Protein AF-A0A0E9LWT9-F1 (afdb_monomer)

Foldseek 3Di:
DQDPPPGDDPVCVVVDPDDDDDADPPPPDDDPPDDDPVVVVVVVVVVVVVVVVVVD

Secondary structure (DSSP, 8-state):
--BTTTBS-GGGGGG-S----PPPSSTTS---S---HHHHHHHHHHHHHHHHHH--

pLDDT: mean 91.24, std 7.15, range [56.09, 98.06]

Solvent-accessible surface area (backbone atoms only — not comparable to full-atom values): 3863 Å² total; per-residue (Å²): 134,40,51,88,90,70,42,67,55,74,90,55,52,84,78,59,89,75,90,84,80,85,80,71,81,64,77,96,54,95,68,76,95,69,73,59,53,67,60,53,49,50,52,52,53,50,49,53,55,52,52,56,65,74,74,106

Mean predicted aligned error: 4.2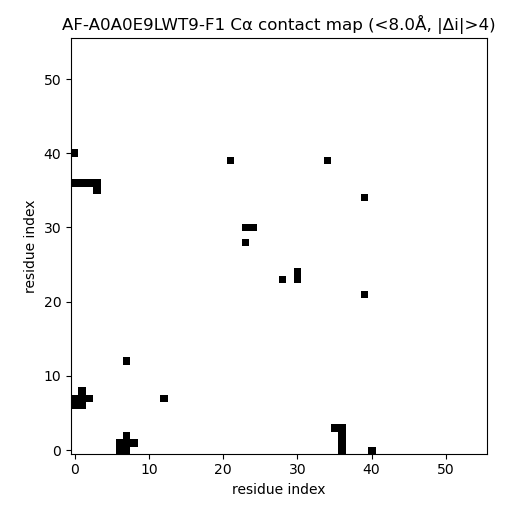6 Å

Sequence (56 aa):
MGNEGNGIRAENAPFITHKITIPTFPAGTPTSESLNVGVAAAIVCAEFRRSENYSR

Radius of gyration: 13.53 Å; Cα contacts (8 Å, |Δi|>4): 18; chains: 1; bounding box: 28×23×36 Å

Organism: NCBI:txid1236989

InterPro domains:
  IPR029026 tRNA (guanine-N1-)-methyltransferase, N-terminal [G3DSA:3.40.1280.10] (1-56)
  IPR029028 Alpha/beta knot methyltransferases [SSF75217] (1-53)

Structure (mmCIF, N/CA/C/O backbone):
data_AF-A0A0E9LWT9-F1
#
_entry.id   AF-A0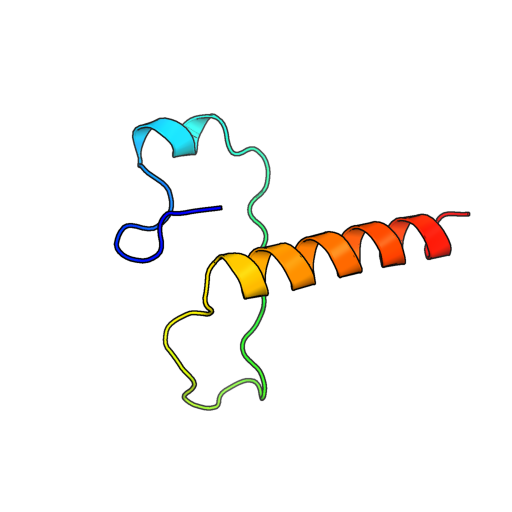A0E9LWT9-F1
#
loop_
_atom_site.group_PDB
_atom_site.id
_atom_site.type_symbol
_atom_site.label_atom_id
_atom_site.label_alt_id
_atom_site.label_comp_id
_atom_site.label_asym_id
_atom_site.label_entity_id
_atom_site.label_seq_id
_atom_site.pdbx_PDB_ins_code
_atom_site.Cartn_x
_atom_site.Cartn_y
_atom_site.Cartn_z
_atom_site.occupancy
_atom_site.B_iso_or_equiv
_atom_site.auth_seq_id
_atom_site.auth_comp_id
_atom_site.auth_asym_id
_atom_site.auth_atom_id
_atom_site.pdbx_PDB_model_num
ATOM 1 N N . MET A 1 1 ? -2.010 -4.860 1.565 1.00 92.50 1 MET A N 1
ATOM 2 C CA . MET A 1 1 ? -0.870 -4.965 0.629 1.00 92.50 1 MET A CA 1
ATOM 3 C C . MET A 1 1 ? -1.232 -5.957 -0.460 1.00 92.50 1 MET A C 1
ATOM 5 O O . MET A 1 1 ? -1.965 -6.895 -0.171 1.00 92.50 1 MET A O 1
ATOM 9 N N . GLY A 1 2 ? -0.808 -5.713 -1.696 1.00 92.62 2 GLY A N 1
ATOM 10 C CA . GLY A 1 2 ? -1.056 -6.622 -2.814 1.00 92.62 2 GLY A CA 1
ATOM 11 C C . GLY A 1 2 ? 0.003 -7.716 -2.922 1.00 92.62 2 GLY A C 1
ATOM 12 O O . GLY A 1 2 ? 1.072 -7.584 -2.340 1.00 92.62 2 GLY A O 1
ATOM 13 N N . ASN A 1 3 ? -0.285 -8.766 -3.684 1.00 92.62 3 ASN A N 1
ATOM 14 C CA . ASN A 1 3 ? 0.736 -9.720 -4.117 1.00 92.62 3 ASN A CA 1
ATOM 15 C C . ASN A 1 3 ? 1.715 -9.04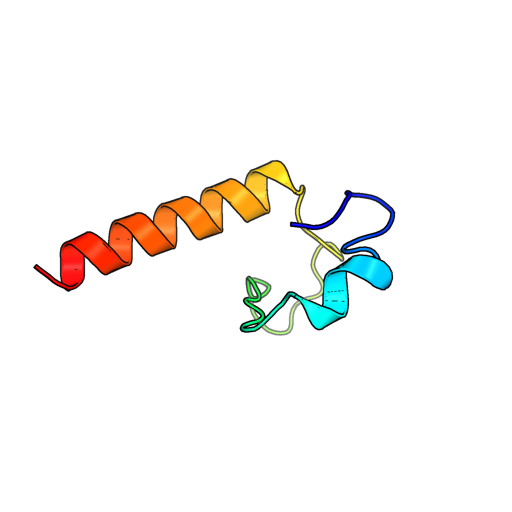4 -5.097 1.00 92.62 3 ASN A C 1
ATOM 17 O O . ASN A 1 3 ? 1.307 -8.179 -5.866 1.00 92.62 3 ASN A O 1
ATOM 21 N N . GLU A 1 4 ? 2.976 -9.467 -5.107 1.00 89.38 4 GLU A N 1
ATOM 22 C CA . GLU A 1 4 ? 4.061 -8.858 -5.884 1.00 89.38 4 GLU A CA 1
ATOM 23 C C . GLU A 1 4 ? 3.800 -8.828 -7.395 1.00 89.38 4 GLU A C 1
ATOM 25 O O . GLU A 1 4 ? 4.205 -7.877 -8.053 1.00 89.38 4 GLU A O 1
ATOM 30 N N . GLY A 1 5 ? 3.113 -9.834 -7.947 1.00 86.56 5 GLY A N 1
ATOM 31 C CA . GLY A 1 5 ? 2.825 -9.897 -9.384 1.00 86.56 5 GLY A CA 1
ATOM 32 C C . GLY A 1 5 ? 1.459 -9.335 -9.778 1.00 86.56 5 GLY A C 1
ATOM 33 O O . GLY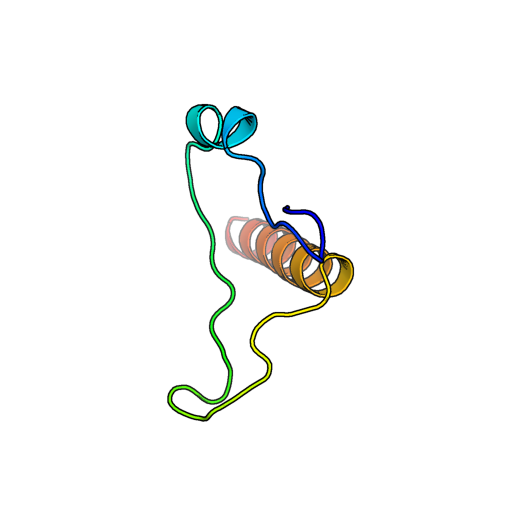 A 1 5 ? 1.291 -8.850 -10.889 1.00 86.56 5 GLY A O 1
ATOM 34 N N . ASN A 1 6 ? 0.473 -9.410 -8.880 1.00 90.69 6 ASN A N 1
ATOM 35 C CA . ASN A 1 6 ? -0.933 -9.138 -9.215 1.00 90.69 6 ASN A CA 1
ATOM 36 C C . ASN A 1 6 ? -1.551 -7.975 -8.429 1.00 90.69 6 ASN A C 1
ATOM 38 O O . ASN A 1 6 ? -2.730 -7.668 -8.599 1.00 90.69 6 ASN A O 1
ATOM 42 N N . GLY A 1 7 ? -0.791 -7.348 -7.532 1.00 92.81 7 GLY A N 1
ATOM 43 C CA . GLY A 1 7 ? -1.290 -6.280 -6.681 1.00 92.81 7 GLY A CA 1
ATOM 44 C C . GLY A 1 7 ? -2.449 -6.731 -5.787 1.00 92.81 7 GLY A C 1
ATOM 45 O O . GLY A 1 7 ? -2.516 -7.875 -5.324 1.00 92.81 7 GLY A O 1
ATOM 46 N N . ILE A 1 8 ? -3.341 -5.793 -5.465 1.00 95.12 8 ILE A N 1
ATOM 47 C CA . ILE A 1 8 ? -4.532 -6.076 -4.660 1.00 95.12 8 ILE A CA 1
ATOM 48 C C . ILE A 1 8 ? -5.625 -6.638 -5.572 1.00 95.12 8 ILE A C 1
ATOM 50 O O . ILE A 1 8 ? -5.999 -6.002 -6.554 1.00 95.12 8 ILE A O 1
ATOM 54 N N . ARG A 1 9 ? -6.164 -7.811 -5.218 1.00 95.75 9 ARG A N 1
ATOM 55 C CA . ARG A 1 9 ? -7.263 -8.449 -5.959 1.00 95.75 9 ARG A CA 1
ATOM 56 C C . ARG A 1 9 ? -8.508 -7.561 -5.989 1.00 95.75 9 ARG A C 1
ATOM 58 O O . ARG A 1 9 ? -8.843 -6.928 -4.988 1.00 95.75 9 ARG A O 1
ATOM 65 N N . ALA A 1 10 ? -9.226 -7.580 -7.112 1.00 95.75 10 ALA A N 1
ATOM 66 C CA . ALA A 1 10 ? -10.444 -6.792 -7.308 1.00 95.75 10 ALA A CA 1
ATOM 67 C C . ALA A 1 10 ? -11.529 -7.097 -6.261 1.00 95.75 10 ALA A C 1
ATOM 69 O O . ALA A 1 10 ? -12.180 -6.177 -5.778 1.00 95.75 10 ALA A O 1
ATOM 70 N N . GLU A 1 11 ? -11.657 -8.359 -5.841 1.00 96.94 11 GLU A N 1
ATOM 71 C CA . GLU A 1 11 ? -12.573 -8.791 -4.773 1.00 96.94 11 GLU A CA 1
ATOM 72 C C . GLU A 1 11 ? -12.311 -8.098 -3.425 1.00 96.94 11 GLU A C 1
ATOM 74 O O . GLU A 1 11 ? -13.233 -7.922 -2.635 1.00 96.94 11 GLU A O 1
ATOM 79 N N . ASN A 1 12 ? -11.074 -7.646 -3.186 1.00 95.56 12 ASN A N 1
ATOM 80 C CA . ASN A 1 12 ? -10.692 -6.962 -1.955 1.00 95.56 12 ASN A CA 1
ATOM 81 C C . ASN A 1 12 ? -10.858 -5.439 -2.042 1.00 95.56 12 ASN A C 1
ATOM 83 O O . ASN A 1 12 ? -10.863 -4.769 -1.012 1.00 95.56 12 ASN A O 1
ATOM 87 N N . ALA A 1 13 ? -10.994 -4.877 -3.249 1.00 94.12 13 ALA A N 1
ATOM 88 C CA . ALA A 1 13 ? -11.094 -3.435 -3.459 1.00 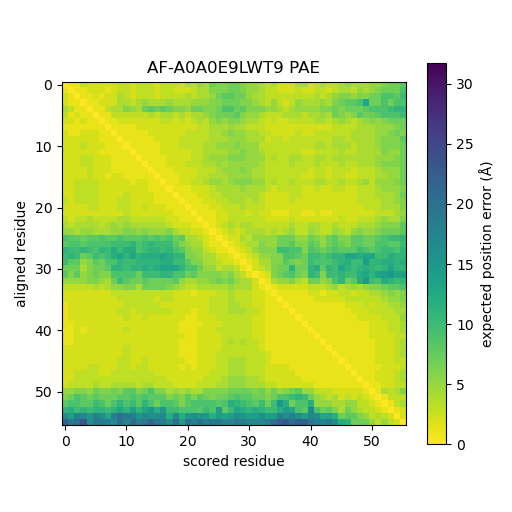94.12 13 ALA A CA 1
ATOM 89 C C . ALA A 1 13 ? -12.275 -2.766 -2.719 1.00 94.12 13 ALA A C 1
ATOM 91 O O . ALA A 1 13 ? -12.053 -1.680 -2.179 1.00 94.12 13 ALA A O 1
ATOM 92 N N . PRO A 1 14 ? -13.477 -3.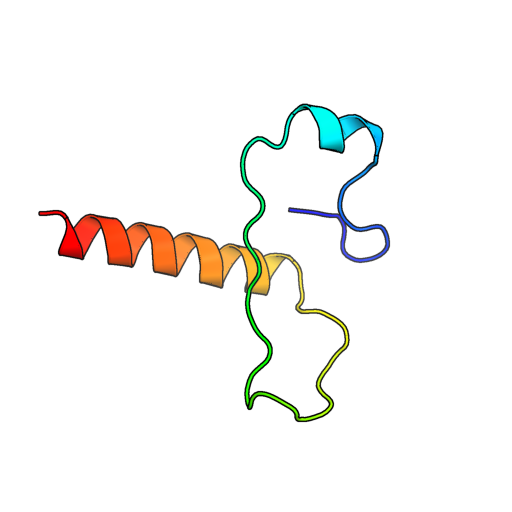379 -2.614 1.00 97.50 14 PRO A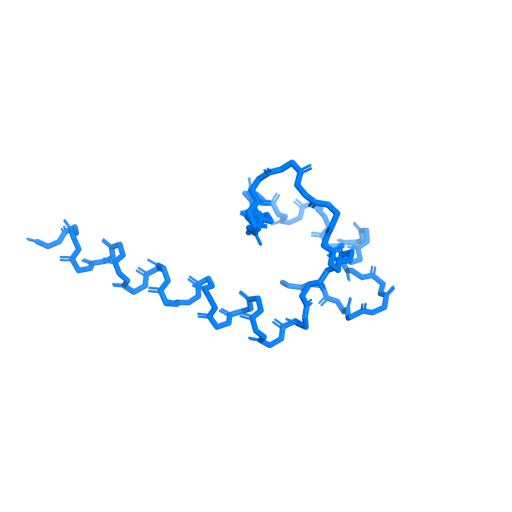 N 1
ATOM 93 C CA . PRO A 1 14 ? -14.605 -2.793 -1.882 1.00 97.50 14 PRO A CA 1
ATOM 94 C C . PRO A 1 14 ? -14.358 -2.606 -0.380 1.00 97.50 14 PRO A C 1
ATOM 96 O O . PRO A 1 14 ? -14.984 -1.749 0.234 1.00 97.50 14 PRO A O 1
ATOM 99 N N . PHE A 1 15 ? -13.447 -3.379 0.219 1.00 97.00 15 PHE A N 1
ATOM 100 C CA . PHE A 1 15 ? -13.133 -3.286 1.650 1.00 97.00 15 PHE A CA 1
ATOM 101 C C . PHE A 1 15 ? -12.068 -2.223 1.963 1.00 97.00 15 PHE A C 1
ATOM 103 O O . PHE A 1 15 ? -11.777 -1.958 3.129 1.00 97.00 15 PHE A O 1
ATOM 110 N N . ILE A 1 16 ? -11.461 -1.607 0.943 1.00 96.06 16 ILE A N 1
ATOM 111 C CA . ILE A 1 16 ? -10.413 -0.598 1.120 1.00 96.06 16 ILE A CA 1
ATOM 112 C C . ILE A 1 16 ? -11.062 0.772 1.273 1.00 96.06 16 ILE A C 1
ATOM 114 O O . ILE A 1 16 ? -11.471 1.396 0.297 1.00 96.06 16 ILE A O 1
ATOM 118 N N . THR A 1 17 ? -11.088 1.278 2.500 1.00 97.56 17 THR A N 1
ATOM 119 C CA . THR A 1 17 ? -11.635 2.609 2.799 1.00 97.56 17 THR A CA 1
ATOM 120 C C . THR A 1 17 ? -10.660 3.739 2.471 1.00 97.56 17 THR A C 1
ATOM 122 O O . THR A 1 17 ? -11.075 4.841 2.139 1.00 97.56 17 THR A O 1
ATOM 125 N N . HIS A 1 18 ? -9.354 3.472 2.577 1.00 95.56 18 HIS A N 1
ATOM 126 C CA . HIS A 1 18 ? -8.299 4.467 2.399 1.00 95.56 18 HIS A CA 1
ATOM 127 C C . HIS A 1 18 ? -7.116 3.841 1.667 1.00 95.56 18 HIS A C 1
ATOM 129 O O . HIS A 1 18 ? -6.554 2.840 2.113 1.00 95.56 18 HIS A O 1
ATOM 135 N N . LYS A 1 19 ? -6.739 4.431 0.532 1.00 94.69 19 LYS A N 1
ATOM 136 C CA . LYS A 1 19 ? -5.558 4.022 -0.232 1.00 94.69 19 LYS A CA 1
ATOM 137 C C . LYS A 1 19 ? -4.375 4.886 0.183 1.00 94.69 19 LYS A C 1
ATOM 139 O O . LYS A 1 19 ? -4.503 6.102 0.278 1.00 94.69 19 LYS A O 1
ATOM 144 N N . ILE A 1 20 ? -3.235 4.247 0.410 1.00 94.31 20 ILE A N 1
ATOM 145 C CA . ILE A 1 20 ? -1.975 4.904 0.758 1.00 94.31 20 ILE A CA 1
ATOM 146 C C . ILE A 1 20 ? -0.960 4.535 -0.320 1.00 94.31 20 ILE A C 1
ATOM 148 O O . ILE A 1 20 ? -0.889 3.375 -0.729 1.00 94.31 20 ILE A O 1
ATOM 152 N N . THR A 1 21 ? -0.180 5.519 -0.760 1.00 93.94 21 THR A N 1
ATOM 153 C CA . THR A 1 21 ? 0.843 5.365 -1.797 1.00 93.94 21 THR A CA 1
ATOM 154 C C . THR A 1 21 ? 2.187 5.818 -1.242 1.00 93.94 21 THR A C 1
ATOM 156 O O . THR A 1 21 ? 2.277 6.901 -0.668 1.00 93.94 21 THR A O 1
ATOM 159 N N . ILE A 1 22 ? 3.232 5.010 -1.436 1.00 93.25 22 ILE A N 1
ATOM 160 C CA . ILE A 1 22 ? 4.617 5.438 -1.207 1.00 93.25 22 ILE A CA 1
ATOM 161 C C . ILE A 1 22 ? 5.077 6.157 -2.482 1.00 93.25 22 ILE A C 1
ATOM 163 O O . ILE A 1 22 ? 5.080 5.527 -3.542 1.00 93.25 22 ILE A O 1
ATOM 167 N N . PRO A 1 23 ? 5.420 7.455 -2.428 1.00 90.75 23 PRO A N 1
ATOM 168 C CA . PRO A 1 23 ? 5.867 8.182 -3.607 1.00 90.75 23 PRO A CA 1
ATOM 169 C C . PRO A 1 23 ? 7.254 7.707 -4.055 1.00 90.75 23 PRO A C 1
ATOM 171 O O . PRO A 1 23 ? 8.096 7.330 -3.239 1.00 90.75 23 PRO A O 1
ATOM 174 N N . THR A 1 24 ? 7.508 7.765 -5.360 1.00 90.00 24 THR A N 1
ATOM 175 C CA . THR A 1 24 ? 8.840 7.522 -5.926 1.00 90.00 24 THR A CA 1
ATOM 176 C C . THR A 1 24 ? 9.810 8.628 -5.513 1.00 90.00 24 THR A C 1
ATOM 178 O O . THR A 1 24 ? 9.428 9.800 -5.462 1.00 90.00 24 THR A O 1
ATOM 181 N N . PHE A 1 25 ? 11.078 8.279 -5.288 1.00 87.06 25 PHE A N 1
ATOM 182 C CA . PHE A 1 25 ? 12.130 9.240 -4.961 1.00 87.06 25 PHE A CA 1
ATOM 183 C C . PHE A 1 25 ? 13.401 8.986 -5.795 1.00 87.06 25 PHE A C 1
ATOM 185 O O . PHE A 1 25 ? 13.861 7.843 -5.831 1.00 87.06 25 PHE A O 1
ATOM 192 N N . PRO A 1 26 ? 14.006 10.021 -6.414 1.00 86.31 26 PRO A N 1
ATOM 193 C CA . PRO A 1 26 ? 13.533 11.407 -6.484 1.00 86.31 26 PRO A CA 1
ATOM 194 C C . PRO A 1 26 ? 12.282 11.561 -7.366 1.00 86.31 26 PRO A C 1
ATOM 196 O O . PRO A 1 26 ? 12.027 10.764 -8.269 1.00 86.31 26 PRO A O 1
ATOM 199 N N . ALA A 1 27 ? 11.475 12.584 -7.079 1.00 84.94 27 ALA A N 1
ATOM 200 C CA . ALA A 1 27 ? 10.248 12.851 -7.823 1.00 84.94 27 ALA A CA 1
ATOM 201 C C . ALA A 1 27 ? 10.553 13.202 -9.290 1.00 84.94 27 ALA A C 1
ATOM 203 O O . ALA A 1 27 ? 11.470 13.969 -9.570 1.00 84.94 27 ALA A O 1
ATOM 204 N N . GLY A 1 28 ? 9.764 12.659 -10.221 1.00 82.12 28 GLY A N 1
ATOM 205 C CA . GLY A 1 28 ? 9.910 12.922 -11.658 1.00 82.12 28 GLY A CA 1
ATOM 206 C C . GLY A 1 28 ? 11.017 12.126 -12.357 1.00 82.12 28 GLY A C 1
ATOM 207 O O . GLY A 1 28 ? 11.159 12.242 -13.571 1.00 82.12 28 GLY A O 1
ATOM 208 N N . THR A 1 29 ? 11.764 11.292 -11.630 1.00 85.12 29 THR A N 1
ATOM 209 C CA . THR A 1 29 ? 12.781 10.412 -12.215 1.00 85.12 29 THR A CA 1
ATOM 210 C C . THR A 1 29 ? 12.205 9.015 -12.463 1.00 85.12 29 THR A C 1
ATOM 212 O O . THR A 1 29 ? 11.519 8.481 -11.586 1.00 85.12 29 THR A O 1
ATOM 215 N N . PRO A 1 30 ? 12.496 8.383 -13.618 1.00 82.12 30 PRO A N 1
ATOM 216 C CA . PRO A 1 30 ? 12.173 6.980 -13.841 1.00 82.12 30 PRO A CA 1
ATOM 217 C C . PRO A 1 30 ? 12.837 6.113 -12.770 1.00 82.12 30 PRO A C 1
ATOM 219 O O . PRO A 1 30 ? 14.058 6.098 -12.626 1.00 82.12 30 PRO A O 1
ATOM 222 N N . THR A 1 31 ? 12.022 5.407 -11.999 1.00 83.12 31 THR A N 1
ATOM 223 C CA . THR A 1 31 ? 12.469 4.454 -10.979 1.00 83.12 31 THR A CA 1
ATOM 224 C C . THR A 1 31 ? 11.808 3.104 -11.242 1.00 83.12 31 THR A C 1
ATOM 226 O O . THR A 1 31 ? 11.037 2.967 -12.193 1.00 83.12 31 THR A O 1
ATOM 229 N N . SER A 1 32 ? 12.142 2.091 -10.438 1.00 80.50 32 SER A N 1
ATOM 230 C CA . SER A 1 32 ? 11.457 0.794 -10.488 1.00 80.50 32 SER A CA 1
ATOM 231 C C . SER A 1 32 ? 9.938 0.982 -10.454 1.00 80.50 32 SER A C 1
ATOM 233 O O . SER A 1 32 ? 9.439 1.818 -9.701 1.00 80.50 32 SER A O 1
ATOM 235 N N . GLU A 1 33 ? 9.206 0.180 -11.230 1.00 81.19 33 GLU A N 1
ATOM 236 C CA . GLU A 1 33 ? 7.741 0.263 -11.327 1.00 81.19 33 GLU A CA 1
ATOM 237 C C . GLU A 1 33 ? 7.048 0.070 -9.970 1.00 81.19 33 GLU A C 1
ATOM 239 O O . GLU A 1 33 ? 5.980 0.627 -9.719 1.00 81.19 33 GLU A O 1
ATOM 244 N N . SER A 1 34 ? 7.657 -0.720 -9.079 1.00 88.25 34 SER A N 1
ATOM 245 C CA . SER A 1 34 ? 7.164 -0.949 -7.723 1.00 88.25 34 SER A CA 1
ATOM 246 C C . SER A 1 34 ? 8.282 -1.335 -6.750 1.00 88.25 34 SER A C 1
ATOM 248 O O . SER A 1 34 ? 9.409 -1.663 -7.142 1.00 88.25 34 SER A O 1
ATOM 250 N N . LEU A 1 35 ? 7.957 -1.280 -5.457 1.00 92.31 35 LEU A N 1
ATOM 251 C CA . LEU A 1 35 ? 8.773 -1.828 -4.378 1.00 92.31 35 LEU A CA 1
ATOM 252 C C . LEU A 1 35 ? 8.379 -3.279 -4.104 1.00 92.31 35 LEU A C 1
ATOM 254 O O . LEU A 1 35 ? 7.218 -3.660 -4.246 1.00 92.31 35 LEU A O 1
ATOM 258 N N . ASN A 1 36 ? 9.330 -4.058 -3.587 1.00 93.88 36 ASN A N 1
ATOM 259 C CA . ASN A 1 36 ? 9.012 -5.326 -2.943 1.00 93.88 36 ASN A CA 1
ATOM 260 C C . ASN A 1 36 ? 7.945 -5.117 -1.848 1.00 93.88 36 ASN A C 1
ATOM 262 O O . ASN A 1 36 ? 8.018 -4.156 -1.076 1.00 93.88 36 ASN A O 1
ATOM 266 N N . VAL A 1 37 ? 6.977 -6.034 -1.748 1.00 95.38 37 VAL A N 1
ATOM 267 C CA . VAL A 1 37 ? 5.841 -5.890 -0.824 1.00 95.38 37 VAL A CA 1
ATOM 268 C C . VAL A 1 37 ? 6.272 -5.788 0.643 1.00 95.38 37 VAL A C 1
ATOM 270 O O . VAL A 1 37 ? 5.680 -5.020 1.400 1.00 95.38 37 VAL A O 1
ATOM 273 N N . GLY A 1 38 ? 7.322 -6.511 1.043 1.00 96.56 38 GLY A N 1
ATOM 274 C CA . GLY A 1 38 ? 7.868 -6.472 2.397 1.00 96.56 38 GLY A CA 1
ATOM 275 C C . GLY A 1 38 ? 8.495 -5.118 2.715 1.00 96.56 38 GLY A C 1
ATOM 276 O O . GLY A 1 38 ? 8.253 -4.566 3.786 1.00 96.56 38 GLY A O 1
ATOM 277 N N . VAL A 1 39 ? 9.220 -4.532 1.757 1.00 96.06 39 VAL A N 1
ATOM 278 C CA . VAL A 1 39 ? 9.783 -3.177 1.885 1.00 96.06 39 VAL A CA 1
ATOM 279 C C . VAL A 1 39 ? 8.671 -2.130 1.967 1.00 96.06 39 VAL A C 1
ATOM 281 O O . VAL A 1 39 ? 8.699 -1.278 2.853 1.00 96.06 39 VAL A O 1
ATOM 284 N N . ALA A 1 40 ? 7.656 -2.217 1.103 1.00 95.69 40 ALA A N 1
ATOM 285 C CA . ALA A 1 40 ? 6.507 -1.315 1.150 1.00 95.69 40 ALA A CA 1
ATOM 286 C C . ALA A 1 40 ? 5.763 -1.406 2.496 1.00 95.69 40 ALA A C 1
ATOM 288 O O . ALA A 1 40 ? 5.403 -0.386 3.083 1.00 95.69 40 ALA A O 1
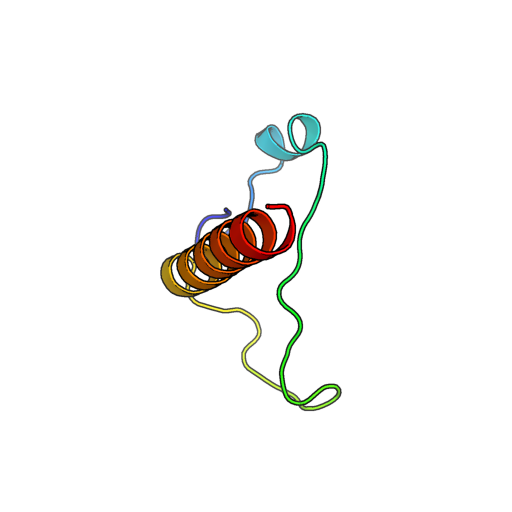ATOM 289 N N . ALA A 1 41 ? 5.581 -2.620 3.023 1.00 96.62 41 ALA A N 1
ATOM 290 C CA . ALA A 1 41 ? 4.978 -2.832 4.333 1.00 96.62 41 ALA A CA 1
ATOM 291 C C . ALA A 1 41 ? 5.826 -2.249 5.469 1.00 96.62 41 ALA A C 1
ATOM 293 O O . ALA A 1 41 ? 5.283 -1.567 6.337 1.00 96.62 41 ALA A O 1
ATOM 294 N N . ALA A 1 42 ? 7.144 -2.459 5.446 1.00 98.06 42 ALA A N 1
ATOM 295 C CA . ALA A 1 42 ? 8.054 -1.925 6.455 1.00 98.06 42 ALA A CA 1
ATOM 296 C C . ALA A 1 42 ? 8.012 -0.389 6.517 1.00 98.06 42 ALA A C 1
ATOM 298 O O . ALA A 1 42 ? 7.904 0.165 7.609 1.00 98.06 42 ALA A O 1
ATOM 299 N N . ILE A 1 43 ? 8.023 0.289 5.362 1.00 97.00 43 ILE A N 1
ATOM 300 C CA . ILE A 1 43 ? 7.916 1.755 5.279 1.00 97.00 43 ILE A CA 1
ATOM 301 C C . ILE A 1 43 ? 6.596 2.235 5.891 1.00 97.00 43 ILE A C 1
ATOM 303 O O . ILE A 1 43 ? 6.602 3.114 6.748 1.00 97.00 43 ILE A O 1
ATOM 307 N N . VAL A 1 44 ? 5.464 1.633 5.508 1.00 96.56 44 VAL A N 1
ATOM 308 C CA . VAL A 1 44 ? 4.147 2.022 6.042 1.00 96.56 44 VAL A CA 1
ATOM 309 C C . VAL A 1 44 ? 4.072 1.814 7.559 1.00 96.56 44 VAL A C 1
ATOM 311 O O . VAL A 1 44 ? 3.622 2.705 8.277 1.00 96.56 44 VAL A O 1
ATOM 314 N N . CYS A 1 45 ? 4.553 0.677 8.068 1.00 96.94 45 CYS A N 1
ATOM 315 C CA . CYS A 1 45 ? 4.589 0.410 9.507 1.00 96.94 45 CYS A CA 1
ATOM 316 C C . CYS A 1 45 ? 5.472 1.413 10.265 1.00 96.94 45 CYS A C 1
ATOM 318 O O . CYS A 1 45 ? 5.091 1.870 11.345 1.00 96.94 45 CYS A O 1
ATOM 320 N N . ALA A 1 46 ? 6.635 1.764 9.709 1.00 97.62 46 ALA A N 1
ATOM 321 C CA . ALA A 1 46 ? 7.528 2.758 10.294 1.00 97.62 46 ALA A CA 1
ATOM 322 C C . ALA A 1 46 ? 6.860 4.138 10.361 1.00 97.62 46 ALA A C 1
ATOM 324 O O . ALA A 1 46 ? 6.914 4.790 11.404 1.00 97.62 46 ALA A O 1
ATOM 325 N N . GLU A 1 47 ? 6.166 4.549 9.299 1.00 96.44 47 GLU A N 1
ATOM 326 C CA . GLU A 1 47 ? 5.450 5.824 9.263 1.00 96.44 47 GLU A CA 1
ATOM 327 C C . GLU A 1 47 ? 4.285 5.872 10.253 1.00 96.44 47 GLU A C 1
ATOM 329 O O . GLU A 1 47 ? 4.141 6.859 10.970 1.00 96.44 47 GLU A O 1
ATOM 334 N N . PHE A 1 48 ? 3.508 4.796 10.394 1.00 95.19 48 PHE A N 1
ATOM 335 C CA . PHE A 1 48 ? 2.459 4.737 11.417 1.00 95.19 48 PHE A CA 1
ATOM 336 C C . PHE A 1 48 ? 3.031 4.842 12.831 1.00 95.19 48 PHE A C 1
ATOM 338 O O . PHE A 1 48 ? 2.530 5.626 13.638 1.00 95.19 48 PHE A O 1
ATOM 345 N N . ARG A 1 49 ? 4.129 4.131 13.119 1.00 95.75 49 ARG A N 1
ATOM 346 C CA . ARG A 1 49 ? 4.813 4.257 14.413 1.00 95.75 49 ARG A CA 1
ATOM 347 C C . ARG A 1 49 ? 5.336 5.676 14.639 1.00 95.75 49 ARG A C 1
ATOM 349 O O . ARG A 1 49 ? 5.239 6.193 15.750 1.00 95.75 49 ARG A O 1
ATOM 356 N N . ARG A 1 50 ? 5.890 6.310 13.603 1.00 95.88 50 ARG A N 1
ATOM 357 C CA . ARG A 1 50 ? 6.374 7.692 13.660 1.00 95.88 50 ARG A CA 1
ATOM 358 C C . ARG A 1 50 ? 5.227 8.657 13.974 1.00 95.88 50 ARG A C 1
ATOM 360 O O . ARG A 1 50 ? 5.370 9.472 14.879 1.00 95.88 50 ARG A O 1
ATOM 367 N N . SER A 1 51 ? 4.092 8.542 13.285 1.00 91.81 51 SER A N 1
ATOM 368 C CA . SER A 1 51 ? 2.903 9.374 13.513 1.00 91.81 51 SER A CA 1
ATOM 369 C C . SER A 1 51 ? 2.329 9.235 14.923 1.00 91.81 51 SER A C 1
ATOM 371 O O . SER A 1 51 ? 1.950 10.244 15.515 1.00 91.81 51 SER A O 1
ATOM 373 N N . GLU A 1 52 ? 2.308 8.027 15.494 1.00 88.94 52 GLU A N 1
ATOM 374 C CA . GLU A 1 52 ? 1.904 7.823 16.893 1.00 88.94 52 GLU A CA 1
ATOM 375 C C . GLU A 1 52 ? 2.798 8.588 17.877 1.00 88.94 52 GLU A C 1
ATOM 377 O O . GLU A 1 52 ? 2.298 9.152 18.848 1.00 88.94 52 GLU A O 1
ATOM 382 N N . ASN A 1 53 ? 4.108 8.644 17.623 1.00 85.00 53 ASN A N 1
ATOM 383 C CA . ASN A 1 53 ? 5.050 9.362 18.483 1.00 85.00 53 ASN A CA 1
ATOM 384 C C . ASN A 1 53 ? 4.911 10.887 18.389 1.00 85.00 53 ASN A C 1
ATOM 386 O O . ASN A 1 53 ? 5.213 11.564 19.361 1.00 85.00 53 ASN A O 1
ATOM 390 N N . TYR A 1 54 ? 4.466 11.424 17.247 1.00 83.38 54 TYR A N 1
ATOM 391 C CA . TYR A 1 54 ? 4.179 12.858 17.093 1.00 83.38 54 TYR A CA 1
ATOM 392 C C . TYR A 1 54 ? 2.796 13.262 17.621 1.00 83.38 54 TYR A C 1
ATOM 394 O O . TYR A 1 54 ? 2.533 14.449 17.781 1.00 83.38 54 TYR A O 1
ATOM 402 N N . SER A 1 55 ? 1.905 12.291 17.840 1.00 76.50 55 SER A N 1
ATOM 403 C CA . SER A 1 55 ? 0.538 12.521 18.330 1.00 76.50 55 SER A CA 1
ATOM 404 C C . SER A 1 55 ? 0.417 12.388 19.857 1.00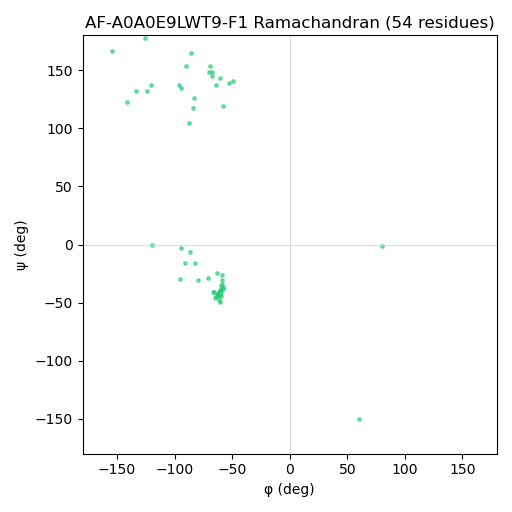 76.50 55 SER A C 1
ATOM 406 O O . SER A 1 55 ? -0.675 12.573 20.393 1.00 76.50 55 SER A O 1
ATOM 408 N N . ARG A 1 56 ? 1.514 12.036 20.540 1.00 56.09 56 ARG A N 1
ATOM 409 C CA . ARG A 1 56 ? 1.679 12.125 21.998 1.00 56.09 56 ARG A CA 1
ATOM 410 C C . ARG A 1 56 ? 2.354 13.439 22.358 1.00 56.09 56 ARG A C 1
ATOM 412 O O . ARG A 1 56 ? 1.967 13.995 23.406 1.00 56.09 56 ARG A O 1
#